Protein 5GH9 (pdb70)

Solvent-accessible surface area: 7075 Å² total

Secondary structure (DSSP, 8-state):
---HHHHHHHHHHHHHHHHTSTTTTGGGSS---HHHHT-TTHHHH-SS---HHHHHHHHHTT--SSHHHHHHHHHHHHHHHHHHS-TTSHHHHHHHHHHHHHHHHHHHHHHH-/-----

Foldseek 3Di:
DAFLVNCCVLCVVLLVLLVPDPPLQVVQADWDDCVVVVNVCLCVFQVDEAGSPRLVVCSVVRVDPDVVVSVVRLVSNLVSQCRRDDCPDPNVVSSVVSVVSSVVRVVVSVVVD/DPDDD

B-factor: mean 20.91, std 10.15, range [9.53, 57.65]

Structure (mmCIF, N/CA/C/O backbone):
data_5GH9
#
_entry.id   5GH9
#
_cell.length_a   42.826
_cell.length_b   45.832
_cell.length_c   66.038
_cell.angle_alpha   90.00
_cell.angle_beta   90.00
_cell.angle_gamma   90.00
#
_symmetry.space_group_name_H-M   'P 21 21 21'
#
loop_
_entity.id
_entity.type
_entity.pdbx_description
1 polymer 'CREB-binding protein'
2 polymer 'Histone H3'
3 water water
#
loop_
_atom_site.group_PDB
_atom_site.id
_atom_site.type_symbol
_atom_site.label_atom_id
_atom_site.label_alt_id
_atom_site.label_comp_id
_atom_site.label_asym_id
_atom_site.label_entity_id
_atom_site.label_seq_id
_atom_site.pdbx_PDB_ins_code
_atom_site.Cartn_x
_atom_site.Cartn_y
_atom_site.Cartn_z
_atom_site.occupancy
_atom_site.B_iso_or_equiv
_atom_site.auth_seq_id
_atom_site.auth_comp_id
_atom_site.auth_asym_id
_atom_site.auth_atom_id
_atom_site.pdbx_PDB_model_num
ATOM 1 N N . ILE A 1 6 ? 2.939 22.650 52.315 1.00 52.79 1084 ILE A N 1
ATOM 2 C CA . ILE A 1 6 ? 1.764 23.092 53.058 1.00 52.40 1084 ILE A CA 1
ATOM 3 C C . ILE A 1 6 ? 0.722 21.980 53.133 1.00 48.94 1084 ILE A C 1
ATOM 4 O O . ILE A 1 6 ? 0.315 21.436 52.106 1.00 50.17 1084 ILE A O 1
ATOM 9 N N . PHE A 1 7 ? 0.294 21.644 54.350 1.00 43.91 1085 PHE A N 1
ATOM 10 C CA . PHE A 1 7 ? -0.754 20.656 54.579 1.00 39.73 1085 PHE A CA 1
ATOM 11 C C . PHE A 1 7 ? -1.936 21.344 55.244 1.00 33.83 1085 PHE A C 1
ATOM 12 O O . PHE A 1 7 ? -1.805 21.874 56.352 1.00 33.58 1085 PHE A O 1
ATOM 20 N N . LYS A 1 8 ? -3.088 21.319 54.581 1.00 27.62 1086 LYS A N 1
ATOM 21 C CA . LYS A 1 8 ? -4.290 21.853 55.190 1.00 24.36 1086 LYS A CA 1
ATOM 22 C C . LYS A 1 8 ? -4.777 20.905 56.287 1.00 21.37 1086 LYS A C 1
ATOM 23 O O . LYS A 1 8 ? -4.557 19.691 56.210 1.00 20.66 1086 LYS A O 1
ATOM 29 N N . PRO A 1 9 ? -5.429 21.436 57.329 1.00 20.08 1087 PRO A N 1
ATOM 30 C CA . PRO A 1 9 ? -5.899 20.563 58.418 1.00 19.69 1087 PRO A CA 1
ATOM 31 C C . PRO A 1 9 ? -6.756 19.414 57.931 1.00 16.38 1087 PRO A C 1
ATOM 32 O O . PRO A 1 9 ? -6.630 18.289 58.431 1.00 15.61 1087 PRO A O 1
ATOM 36 N N . GLU A 1 10 ? -7.622 19.669 56.948 1.00 15.95 1088 GLU A N 1
ATOM 37 C CA . GLU A 1 10 ? -8.513 18.621 56.468 1.00 15.25 1088 GLU A CA 1
ATOM 38 C C . GLU A 1 10 ? -7.767 17.577 55.651 1.00 14.95 1088 GLU A C 1
ATOM 39 O O . GLU A 1 10 ? -8.202 16.423 55.578 1.00 14.54 1088 GLU A O 1
ATOM 45 N N . GLU A 1 11 ? -6.644 17.957 55.038 1.00 16.11 1089 GLU A N 1
ATOM 46 C CA . GLU A 1 11 ? -5.808 16.967 54.372 1.00 18.08 1089 GLU A CA 1
ATOM 47 C C . GLU A 1 11 ? -5.116 16.073 55.388 1.00 17.84 1089 GLU A C 1
ATOM 48 O O . GLU A 1 11 ? -4.961 14.867 55.160 1.00 18.71 1089 GLU A O 1
ATOM 54 N N . LEU A 1 12 ? -4.711 16.645 56.524 1.00 17.41 1090 LEU A N 1
ATOM 55 C CA . LEU A 1 12 ? -4.092 15.844 57.575 1.00 18.42 1090 LEU A CA 1
ATOM 56 C C . LEU A 1 12 ? -5.102 14.930 58.258 1.00 17.34 1090 LEU A C 1
ATOM 57 O O . LEU A 1 12 ? -4.771 13.786 58.590 1.00 18.24 1090 LEU A O 1
ATOM 62 N N . ARG A 1 13 ? -6.328 15.410 58.499 1.00 15.73 1091 ARG A N 1
ATOM 63 C CA . ARG A 1 13 ? -7.349 14.513 59.037 1.00 15.37 1091 ARG A CA 1
ATOM 64 C C . ARG A 1 13 ? -7.568 13.340 58.094 1.00 15.57 1091 ARG A C 1
ATOM 65 O O . ARG A 1 13 ? -7.584 12.179 58.513 1.00 16.48 1091 ARG A O 1
ATOM 73 N N . GLN A 1 14 ? -7.719 13.627 56.803 1.00 15.84 1092 GLN A N 1
ATOM 74 C CA . GLN A 1 14 ? -7.977 12.561 55.842 1.00 18.27 1092 GLN A CA 1
ATOM 75 C C . GLN A 1 14 ? -6.842 11.544 55.811 1.00 18.39 1092 GLN A C 1
ATOM 76 O O . GLN A 1 14 ? -7.086 10.330 55.822 1.00 19.51 1092 GLN A O 1
ATOM 82 N N . ALA A 1 15 ? -5.595 12.013 55.779 1.00 18.13 1093 ALA A N 1
ATOM 83 C CA . ALA A 1 15 ? -4.479 11.088 55.623 1.00 18.74 1093 ALA A CA 1
ATOM 84 C C . ALA A 1 15 ? -4.157 10.359 56.921 1.00 17.91 1093 ALA A C 1
ATOM 85 O O . ALA A 1 15 ? -3.815 9.171 56.896 1.00 18.41 1093 ALA A O 1
ATOM 87 N N . LEU A 1 16 ? -4.273 11.042 58.060 1.00 16.56 1094 LEU A N 1
ATOM 88 C CA . LEU A 1 16 ? -3.762 10.514 59.320 1.00 16.34 1094 LEU A CA 1
ATOM 89 C C . LEU A 1 16 ? -4.822 9.860 60.195 1.00 17.03 1094 LEU A C 1
ATOM 90 O O . LEU A 1 16 ? -4.487 8.962 60.974 1.00 18.09 1094 LEU A O 1
ATOM 95 N N . MET A 1 17 ? -6.080 10.287 60.114 1.00 17.60 1095 MET A N 1
ATOM 96 C CA . MET A 1 17 ? -7.111 9.662 60.942 1.00 18.64 1095 MET A CA 1
ATOM 97 C C . MET A 1 17 ? -7.179 8.145 60.789 1.00 19.13 1095 MET A C 1
ATOM 98 O O . MET A 1 17 ? -7.364 7.458 61.810 1.00 19.07 1095 MET A O 1
ATOM 103 N N . PRO A 1 18 ? -7.035 7.561 59.594 1.00 19.87 1096 PRO A N 1
ATOM 104 C CA . PRO A 1 18 ? -7.024 6.092 59.507 1.00 20.84 1096 PRO A CA 1
ATOM 105 C C . PRO A 1 18 ? -5.938 5.434 60.338 1.00 19.25 1096 PRO A C 1
ATOM 106 O O . PRO A 1 18 ? -6.154 4.326 60.846 1.00 20.21 1096 PRO A O 1
ATOM 110 N N . THR A 1 19 ? -4.779 6.080 60.508 1.00 17.79 1097 THR A N 1
ATOM 111 C CA . THR A 1 19 ? -3.725 5.481 61.326 1.00 16.36 1097 THR A CA 1
ATOM 112 C C . THR A 1 19 ? -4.080 5.519 62.806 1.00 15.68 1097 THR A C 1
ATOM 113 O O . THR A 1 19 ? -3.690 4.621 63.558 1.00 17.81 1097 THR A O 1
ATOM 117 N N . LEU A 1 20 ? -4.825 6.538 63.234 1.00 14.73 1098 LEU A N 1
ATOM 118 C CA . LEU A 1 20 ? -5.294 6.606 64.612 1.00 14.73 1098 LEU A CA 1
ATOM 119 C C . LEU A 1 20 ? -6.439 5.628 64.842 1.00 16.35 1098 LEU A C 1
ATOM 120 O O . LEU A 1 20 ? -6.499 4.956 65.882 1.00 16.96 1098 LEU A O 1
ATOM 125 N N . GLU A 1 21 ? -7.348 5.522 63.874 1.00 16.75 1099 GLU A N 1
ATOM 126 C CA . GLU A 1 21 ? -8.448 4.574 63.997 1.00 19.43 1099 GLU A CA 1
ATOM 127 C C . GLU A 1 21 ? -7.933 3.145 64.096 1.00 18.39 1099 GLU A C 1
ATOM 128 O O . GLU A 1 21 ? -8.516 2.316 64.809 1.00 18.49 1099 GLU A O 1
ATOM 134 N N . ALA A 1 22 ? -6.836 2.836 63.393 1.00 17.72 1100 ALA A N 1
ATOM 135 C CA . ALA A 1 22 ? -6.257 1.496 63.482 1.00 17.27 1100 ALA A CA 1
ATOM 136 C C . ALA A 1 22 ? -5.807 1.170 64.902 1.00 16.37 1100 ALA A C 1
ATOM 137 O O . ALA A 1 22 ? -5.883 0.010 65.328 1.00 18.14 1100 ALA A O 1
ATOM 139 N N . LEU A 1 23 ? -5.348 2.174 65.652 1.00 14.43 1101 LEU A N 1
ATOM 140 C CA . LEU A 1 23 ? -4.985 1.946 67.045 1.00 13.73 1101 LEU A CA 1
ATOM 141 C C . LEU A 1 23 ? -6.223 1.710 67.899 1.00 13.18 1101 LEU A C 1
ATOM 142 O O . LEU A 1 23 ? -6.267 0.760 68.696 1.00 14.07 1101 LEU A O 1
ATOM 147 N N . TYR A 1 24 ? -7.251 2.556 67.730 1.00 14.56 1102 TYR A N 1
ATOM 148 C CA . TYR A 1 24 ? -8.487 2.368 68.487 1.00 14.98 1102 TYR A CA 1
ATOM 149 C C . TYR A 1 24 ? -9.099 0.998 68.232 1.00 16.44 1102 TYR A C 1
ATOM 150 O O . TYR A 1 24 ? -9.735 0.428 69.125 1.00 17.91 1102 TYR A O 1
ATOM 159 N N . ARG A 1 25 ? -8.932 0.460 67.021 1.00 17.20 1103 ARG A N 1
ATOM 160 C CA . ARG A 1 25 ? -9.506 -0.835 66.686 1.00 19.13 1103 ARG A CA 1
ATOM 161 C C . ARG A 1 25 ? -8.852 -1.994 67.425 1.00 17.86 1103 ARG A C 1
ATOM 162 O O . ARG A 1 25 ? -9.424 -3.086 67.445 1.00 19.43 1103 ARG A O 1
ATOM 170 N N . GLN A 1 26 ? -7.681 -1.801 68.026 1.00 16.85 1104 GLN A N 1
ATOM 171 C CA . GLN A 1 26 ? -7.052 -2.879 68.781 1.00 17.05 1104 GLN A CA 1
ATOM 172 C C . GLN A 1 26 ? -7.708 -2.976 70.155 1.00 16.77 1104 GLN A C 1
ATOM 173 O O . GLN A 1 26 ? -7.603 -2.049 70.969 1.00 16.58 1104 GLN A O 1
ATOM 179 N N . ASP A 1 27 ? -8.365 -4.098 70.418 1.00 17.62 1105 ASP A N 1
ATOM 180 C CA . ASP A 1 27 ? -9.079 -4.319 71.670 1.00 18.30 1105 ASP A CA 1
ATOM 181 C C . ASP A 1 27 ? -8.669 -5.712 72.117 1.00 17.81 1105 ASP A C 1
ATOM 182 O O . ASP A 1 27 ? -8.911 -6.679 71.396 1.00 19.66 1105 ASP A 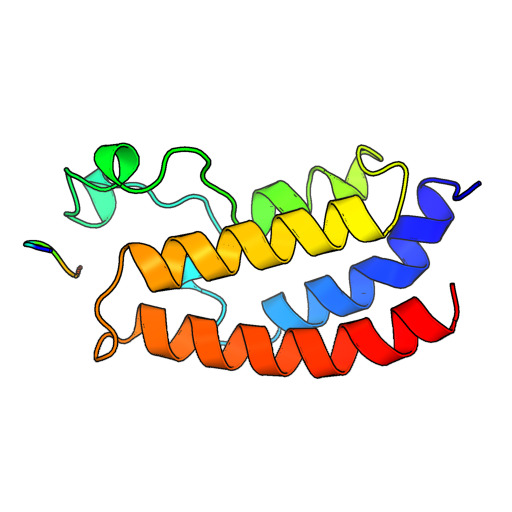O 1
ATOM 187 N N . PRO A 1 28 ? -8.077 -5.840 73.316 1.00 16.58 1106 PRO A N 1
ATOM 188 C CA . PRO A 1 28 ? -7.980 -4.842 74.389 1.00 15.61 1106 PRO A CA 1
ATOM 189 C C . PRO A 1 28 ? -6.760 -3.932 74.370 1.00 14.36 1106 PRO A C 1
ATOM 190 O O . PRO A 1 28 ? -6.638 -3.125 75.285 1.00 14.24 1106 PRO A O 1
ATOM 194 N N . GLU A 1 29 ? -5.890 -4.042 73.365 1.00 13.79 1107 GLU A N 1
ATOM 195 C CA . GLU A 1 29 ? -4.572 -3.420 73.482 1.00 13.07 1107 GLU A CA 1
ATOM 196 C C . GLU A 1 29 ? -4.630 -1.896 73.591 1.00 12.74 1107 GLU A C 1
ATOM 197 O O . GLU A 1 29 ? -3.769 -1.296 74.248 1.00 13.39 1107 GLU A O 1
ATOM 203 N N . SER A 1 30 ? -5.609 -1.246 72.959 1.00 12.15 1108 SER A N 1
ATOM 204 C CA . SER A 1 30 ? -5.685 0.209 73.042 1.00 11.24 1108 SER A CA 1
ATOM 205 C C . SER A 1 30 ? -6.369 0.710 74.304 1.00 11.80 1108 SER A C 1
ATOM 206 O O . SER A 1 30 ? -6.295 1.911 74.582 1.00 12.16 1108 SER A O 1
ATOM 209 N N . LEU A 1 31 ? -7.009 -0.164 75.077 1.00 12.10 1109 LEU A N 1
ATOM 210 C CA . LEU A 1 31 ? -7.814 0.321 76.196 1.00 12.40 1109 LEU A CA 1
ATOM 211 C C . LEU A 1 31 ? -7.021 1.138 77.207 1.00 11.93 1109 LEU A C 1
ATOM 212 O O . LEU A 1 31 ? -7.530 2.184 77.646 1.00 13.31 1109 LEU A O 1
ATOM 217 N N . PRO A 1 32 ? -5.805 0.748 77.612 1.00 11.84 1110 PRO A N 1
ATOM 218 C CA . PRO A 1 32 ? -5.040 1.595 78.542 1.00 11.92 1110 PRO A CA 1
ATOM 219 C C . PRO A 1 32 ? -4.613 2.927 77.951 1.00 11.88 1110 PRO A C 1
ATOM 220 O O . PRO A 1 32 ? -4.109 3.775 78.701 1.00 12.05 1110 PRO A O 1
ATOM 224 N N . PHE A 1 33 ? -4.813 3.142 76.648 1.00 10.89 1111 PHE A N 1
ATOM 225 C CA . PHE A 1 33 ? -4.330 4.324 75.950 1.00 11.11 1111 PHE A CA 1
ATOM 226 C C . PHE A 1 33 ? -5.443 5.258 75.513 1.00 11.22 1111 PHE A C 1
ATOM 227 O O . PHE A 1 33 ? -5.154 6.316 74.947 1.00 11.64 1111 PHE A O 1
ATOM 235 N N . ARG A 1 34 ? -6.702 4.917 75.788 1.00 11.53 1112 ARG A N 1
ATOM 236 C CA . ARG A 1 34 ? -7.825 5.690 75.273 1.00 11.62 1112 ARG A CA 1
ATOM 237 C C . ARG A 1 34 ? -8.130 6.941 76.085 1.00 12.91 1112 ARG A C 1
ATOM 238 O O . ARG A 1 34 ? -8.907 7.782 75.621 1.00 16.34 1112 ARG A O 1
ATOM 246 N N . GLN A 1 35 ? -7.538 7.096 77.262 1.00 11.89 1113 GLN A N 1
ATOM 247 C CA . GLN A 1 35 ? -7.773 8.247 78.118 1.00 11.80 1113 GLN A CA 1
ATOM 248 C C . GLN A 1 35 ? -6.478 8.546 78.848 1.00 11.59 1113 GLN A C 1
ATOM 249 O O . GLN A 1 35 ? -5.618 7.664 78.972 1.00 11.50 1113 GLN A O 1
ATOM 255 N N . PRO A 1 36 ? -6.287 9.776 79.323 1.00 10.94 1114 PRO A N 1
ATOM 256 C CA . PRO A 1 36 ? -5.047 10.090 80.044 1.00 12.16 1114 PRO A CA 1
ATOM 257 C C . PRO A 1 36 ? -4.871 9.183 81.255 1.00 11.56 1114 PRO A C 1
ATOM 258 O O . PRO A 1 36 ? -5.837 8.834 81.935 1.00 13.10 1114 PRO A O 1
ATOM 262 N N . VAL A 1 37 ? -3.618 8.803 81.522 1.00 11.70 1115 VAL A N 1
ATOM 263 C CA . VAL A 1 37 ? -3.312 8.042 82.730 1.00 11.56 1115 VAL A CA 1
ATOM 264 C C . VAL A 1 37 ? -3.716 8.862 83.948 1.00 12.93 1115 VAL A C 1
ATOM 265 O O . VAL A 1 37 ? -3.298 10.016 84.105 1.00 14.17 1115 VAL A O 1
ATOM 269 N N . ASP A 1 38 ? -4.536 8.265 84.818 1.00 13.91 1116 ASP A N 1
ATOM 270 C CA . ASP A 1 38 ? -4.930 8.840 86.099 1.00 14.75 1116 ASP A CA 1
ATOM 271 C C . ASP A 1 38 ? -4.111 8.112 87.159 1.00 14.94 1116 ASP A C 1
ATOM 272 O O . ASP A 1 38 ? -4.433 6.965 87.499 1.00 15.49 1116 ASP A O 1
ATOM 277 N N . PRO A 1 39 ? -3.059 8.723 87.714 1.00 14.41 1117 PRO A N 1
ATOM 278 C CA . PRO A 1 39 ? -2.185 7.975 88.639 1.00 15.31 1117 PRO A CA 1
ATOM 279 C C . PRO A 1 39 ? -2.873 7.523 89.914 1.00 17.01 1117 PRO A C 1
AT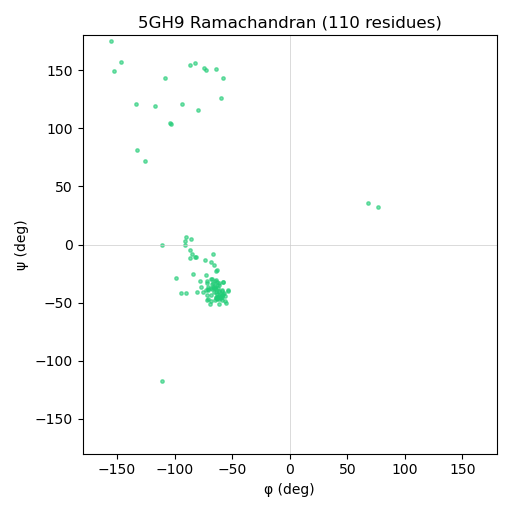OM 280 O O . PRO A 1 39 ? -2.495 6.485 90.477 1.00 17.67 1117 PRO A O 1
ATOM 284 N N . GLN A 1 40 ? -3.867 8.273 90.393 1.00 19.56 1118 GLN A N 1
ATOM 285 C CA . GLN A 1 40 ? -4.587 7.864 91.595 1.00 22.31 1118 GLN A CA 1
ATOM 286 C C . GLN A 1 40 ? -5.424 6.620 91.324 1.00 20.59 1118 GLN A C 1
ATOM 287 O O . GLN A 1 40 ? -5.368 5.636 92.078 1.00 20.92 1118 GLN A O 1
ATOM 293 N N . LEU A 1 41 ? -6.196 6.642 90.238 1.00 19.11 1119 LEU A N 1
ATOM 294 C CA . LEU A 1 41 ? -7.027 5.498 89.885 1.00 20.01 1119 LEU A CA 1
ATOM 295 C C . LEU A 1 41 ? -6.189 4.242 89.689 1.00 19.11 1119 LEU A C 1
ATOM 296 O O . LEU A 1 41 ? -6.587 3.152 90.118 1.00 20.45 1119 LEU A O 1
ATOM 301 N N . LEU A 1 42 ? -5.022 4.372 89.062 1.00 16.93 1120 LEU A N 1
ATOM 302 C CA . LEU A 1 42 ? -4.208 3.215 88.709 1.00 16.39 1120 LEU A CA 1
ATOM 303 C C . LEU A 1 42 ? -3.200 2.831 89.786 1.00 16.94 1120 LEU A C 1
ATOM 304 O O . LEU A 1 42 ? -2.459 1.857 89.602 1.00 17.68 1120 LEU A O 1
ATOM 309 N N . GLY A 1 43 ? -3.158 3.556 90.900 1.00 17.35 1121 GLY A N 1
ATOM 310 C CA . GLY A 1 43 ? -2.268 3.194 91.990 1.00 17.00 1121 GLY A CA 1
ATOM 311 C C . GLY A 1 43 ? -0.802 3.374 91.663 1.00 16.08 1121 GLY A C 1
ATOM 312 O O . GLY A 1 43 ? 0.036 2.581 92.124 1.00 18.32 1121 GLY A O 1
ATOM 313 N N . ILE A 1 44 ? -0.469 4.400 90.884 1.00 15.14 1122 ILE A N 1
ATOM 314 C CA . ILE A 1 44 ? 0.904 4.638 90.440 1.00 15.60 1122 ILE A CA 1
ATOM 315 C C . ILE A 1 44 ? 1.314 6.064 90.807 1.00 16.31 1122 ILE A C 1
ATOM 316 O O . ILE A 1 44 ? 1.467 6.924 89.925 1.00 15.90 1122 ILE A O 1
ATOM 321 N N . PRO A 1 45 ? 1.536 6.343 92.096 1.00 18.14 1123 PRO A N 1
ATOM 322 C CA . PRO A 1 45 ? 1.677 7.742 92.541 1.00 19.32 1123 PRO A CA 1
ATOM 323 C C . PRO A 1 45 ? 2.906 8.465 92.010 1.00 18.73 1123 PRO A C 1
ATOM 324 O O . PRO A 1 45 ? 2.936 9.706 92.050 1.00 20.21 1123 PRO A O 1
ATOM 328 N N . ASP A 1 46 ? 3.916 7.750 91.520 1.00 17.83 1124 ASP A N 1
ATOM 329 C CA . ASP A 1 46 ? 5.111 8.371 90.964 1.00 17.89 1124 ASP A CA 1
ATOM 330 C C . ASP A 1 46 ? 5.002 8.648 89.469 1.00 15.95 1124 ASP A C 1
ATOM 331 O O . ASP A 1 46 ? 5.985 9.087 88.869 1.00 15.25 1124 ASP A O 1
ATOM 336 N N . TYR A 1 47 ? 3.829 8.431 88.865 1.00 14.03 1125 TYR A N 1
ATOM 337 C CA . TYR A 1 47 ? 3.724 8.476 87.408 1.00 12.48 1125 TYR A CA 1
ATOM 338 C C . TYR A 1 47 ? 4.227 9.800 86.844 1.00 12.44 1125 TYR A C 1
ATOM 339 O O . TYR A 1 47 ? 5.043 9.820 85.916 1.00 13.33 1125 TYR A O 1
ATOM 348 N N . PHE A 1 48 ? 3.753 10.921 87.392 1.00 12.94 1126 PHE A N 1
ATOM 349 C CA . PHE A 1 48 ? 4.125 12.227 86.864 1.00 13.84 1126 PHE A CA 1
ATOM 350 C C . PHE A 1 48 ? 5.556 12.632 87.212 1.00 14.32 1126 PHE A C 1
ATOM 351 O O . PHE A 1 48 ? 6.058 13.611 86.641 1.00 15.51 1126 PHE A O 1
ATOM 359 N N . ASP A 1 49 ? 6.217 11.930 88.145 1.00 16.33 1127 ASP A N 1
ATOM 360 C CA . ASP A 1 49 ? 7.645 12.161 88.347 1.00 18.77 1127 ASP A CA 1
ATOM 361 C C . ASP A 1 49 ? 8.441 11.599 87.182 1.00 18.11 1127 ASP A C 1
ATOM 362 O O . ASP A 1 49 ? 9.486 12.151 86.814 1.00 21.69 1127 ASP A O 1
ATOM 367 N N . ILE A 1 50 ? 7.962 10.502 86.603 1.00 14.82 1128 ILE A N 1
ATOM 368 C CA . ILE A 1 50 ? 8.651 9.810 85.520 1.00 14.66 1128 ILE A CA 1
ATOM 369 C C . ILE A 1 50 ? 8.220 10.335 84.158 1.00 13.78 1128 ILE A C 1
ATOM 370 O O . ILE A 1 50 ? 9.049 10.497 83.262 1.00 16.25 1128 ILE A O 1
ATOM 375 N N . VAL A 1 51 ? 6.924 10.588 83.986 1.00 12.21 1129 VAL A N 1
ATOM 376 C CA . VAL A 1 51 ? 6.347 11.013 82.716 1.00 12.17 1129 VAL A CA 1
ATOM 377 C C . VAL A 1 51 ? 6.065 12.509 82.821 1.00 12.63 1129 VAL A C 1
ATOM 378 O O . VAL A 1 51 ? 5.099 12.932 83.465 1.00 13.10 1129 VAL A O 1
ATOM 382 N N . LYS A 1 52 ? 6.912 13.315 82.178 1.00 12.89 1130 LYS A N 1
ATOM 383 C CA . LYS A 1 52 ? 6.802 14.766 82.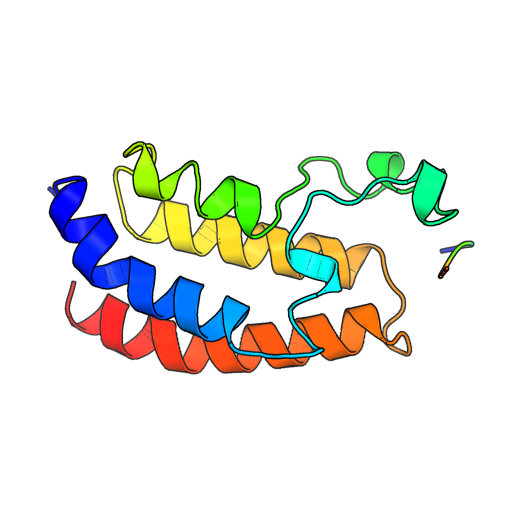244 1.00 13.71 1130 LYS A CA 1
ATOM 384 C C . LYS A 1 52 ? 5.813 15.330 81.235 1.00 13.25 1130 LYS A C 1
ATOM 385 O O . LYS A 1 52 ? 5.271 16.421 81.454 1.00 14.10 1130 LYS A O 1
ATOM 391 N N . ASN A 1 53 ? 5.566 14.622 80.139 1.00 12.79 1131 ASN A N 1
ATOM 392 C CA . ASN A 1 53 ? 4.714 15.108 79.055 1.00 12.66 1131 ASN A CA 1
ATOM 393 C C . ASN A 1 53 ? 3.747 13.999 78.670 1.00 11.79 1131 ASN A C 1
ATOM 394 O O . ASN A 1 53 ? 3.975 13.272 77.693 1.00 11.63 1131 ASN A O 1
ATOM 399 N N . PRO A 1 54 ? 2.651 13.844 79.417 1.00 11.49 1132 PRO A N 1
ATOM 400 C CA . PRO A 1 54 ? 1.710 12.756 79.130 1.00 11.53 1132 PRO A CA 1
ATOM 401 C C . PRO A 1 54 ? 1.064 12.916 77.760 1.00 10.82 1132 PRO A C 1
ATOM 402 O O . PRO A 1 54 ? 0.894 14.027 77.250 1.00 12.11 1132 PRO A O 1
ATOM 406 N N . MET A 1 55 ? 0.711 11.782 77.156 1.00 10.52 1133 MET A N 1
ATOM 407 C CA . MET A 1 55 ? -0.007 11.791 75.889 1.00 10.72 1133 MET A CA 1
ATOM 408 C C . MET A 1 55 ? -0.835 10.517 75.791 1.00 10.27 1133 MET A C 1
ATOM 409 O O . MET A 1 55 ? -0.450 9.474 76.326 1.00 11.43 1133 MET A O 1
ATOM 414 N N . ASP A 1 56 ? -1.971 10.604 75.105 1.00 11.07 1134 ASP A N 1
ATOM 415 C CA . ASP A 1 56 ? -2.849 9.446 74.944 1.00 10.70 1134 ASP A CA 1
ATOM 416 C C . ASP A 1 56 ? -3.686 9.631 73.685 1.00 10.64 1134 ASP A C 1
ATOM 417 O O . ASP A 1 56 ? -3.674 10.692 73.053 1.00 10.51 1134 ASP A O 1
ATOM 422 N N . LEU A 1 57 ? -4.463 8.596 73.357 1.00 10.31 1135 LEU A N 1
ATOM 423 C CA . LEU A 1 57 ? -5.235 8.602 72.113 1.00 10.89 1135 LEU A CA 1
ATOM 424 C C . LEU A 1 57 ? -6.251 9.735 72.073 1.00 11.67 1135 LEU A C 1
ATOM 425 O O . LEU A 1 57 ? -6.452 10.357 71.022 1.00 11.86 1135 LEU A O 1
ATOM 430 N N . SER A 1 58 ? -6.926 10.003 73.193 1.00 11.69 1136 SER A N 1
ATOM 431 C CA . SER A 1 58 ? -7.963 11.031 73.172 1.00 12.34 1136 SER A CA 1
ATOM 432 C C . SER A 1 58 ? -7.370 12.422 72.950 1.00 13.19 1136 SER A C 1
ATOM 433 O O . SER A 1 58 ? -7.998 13.272 72.306 1.00 14.05 1136 SER A O 1
ATOM 436 N N . THR A 1 59 ? -6.171 12.673 73.477 1.00 12.45 1137 THR A N 1
ATOM 437 C CA . THR A 1 59 ? -5.525 13.962 73.265 1.00 12.66 1137 THR A CA 1
ATOM 438 C C . THR A 1 59 ? -5.045 14.100 71.830 1.00 11.78 1137 THR A C 1
ATOM 439 O O . THR A 1 59 ? -5.232 15.154 71.209 1.00 12.38 1137 THR A O 1
ATOM 443 N N . ILE A 1 60 ? -4.435 13.042 71.283 1.00 10.98 1138 ILE A N 1
ATOM 444 C CA . ILE A 1 60 ? -4.022 13.058 69.881 1.00 11.10 1138 ILE A CA 1
ATOM 445 C C . ILE A 1 60 ? -5.225 13.280 68.976 1.00 10.96 1138 ILE A C 1
ATOM 446 O O . ILE A 1 60 ? -5.172 14.074 68.027 1.00 11.89 1138 ILE A O 1
ATOM 451 N N . LYS A 1 61 ? -6.336 12.602 69.268 1.00 11.18 1139 LYS A N 1
ATOM 452 C CA . LYS A 1 61 ? -7.527 12.764 68.444 1.00 13.00 1139 LYS A CA 1
ATOM 453 C C . LYS A 1 61 ? -8.047 14.195 68.500 1.00 12.89 1139 LYS A C 1
ATOM 454 O O . LYS A 1 61 ? -8.433 14.761 67.473 1.00 13.37 1139 LYS A O 1
ATOM 460 N N . ARG A 1 62 ? -8.063 14.801 69.691 1.00 13.87 1140 ARG A N 1
ATOM 461 C CA A ARG A 1 62 ? -8.530 16.176 69.799 0.52 15.42 1140 ARG A CA 1
ATOM 462 C CA B ARG A 1 62 ? -8.523 16.180 69.809 0.48 14.89 1140 ARG A CA 1
ATOM 463 C C . ARG A 1 62 ? -7.620 17.125 69.029 1.00 14.40 1140 ARG A C 1
ATOM 464 O O . ARG A 1 62 ? -8.101 18.053 68.367 1.00 15.11 1140 ARG A O 1
ATOM 479 N N . LYS A 1 63 ? -6.303 16.907 69.103 1.00 14.81 1141 LYS A N 1
ATOM 480 C CA . LYS A 1 63 ? -5.386 17.776 68.376 1.00 14.55 1141 LYS A CA 1
ATOM 481 C C . LYS A 1 63 ? -5.568 17.633 66.873 1.00 13.33 1141 LYS A C 1
ATOM 482 O O . LYS A 1 63 ? -5.547 18.632 66.142 1.00 15.43 1141 LYS A O 1
ATOM 488 N N . LEU A 1 64 ? -5.763 16.402 66.392 1.00 12.84 1142 LEU A N 1
ATOM 489 C CA . LEU A 1 64 ? -5.950 16.204 64.960 1.00 13.80 1142 LEU A CA 1
ATOM 490 C C . LEU A 1 64 ? -7.279 16.791 64.499 1.00 14.44 1142 LEU A C 1
ATOM 491 O O . LEU A 1 64 ? -7.345 17.463 63.459 1.00 16.00 1142 LEU A O 1
ATOM 496 N N . ASP A 1 65 ? -8.347 16.558 65.262 1.00 14.56 1143 ASP A N 1
ATOM 497 C CA . ASP A 1 65 ? -9.655 17.082 64.878 1.00 16.21 1143 ASP A CA 1
ATOM 498 C C . ASP A 1 65 ? -9.665 18.605 64.871 1.00 17.25 1143 ASP A C 1
ATOM 499 O O . ASP A 1 65 ? -10.239 19.222 63.966 1.00 17.93 1143 ASP A O 1
ATOM 504 N N . THR A 1 66 ? -9.024 19.234 65.859 1.00 18.32 1144 THR A N 1
ATOM 505 C CA . THR A 1 66 ? -9.048 20.689 65.954 1.00 19.39 1144 THR A CA 1
ATOM 506 C C . THR A 1 66 ? -7.966 21.367 65.118 1.00 20.61 1144 THR A C 1
ATOM 507 O O . THR A 1 66 ? -7.826 22.590 65.194 1.00 22.88 1144 THR A O 1
ATOM 511 N N . GLY A 1 67 ? -7.203 20.610 64.332 1.00 19.61 1145 GLY A N 1
ATOM 512 C CA . GLY A 1 67 ? -6.254 21.208 63.411 1.00 20.23 1145 GLY A CA 1
ATOM 513 C C . GLY A 1 67 ? -4.981 21.733 64.033 1.00 21.47 1145 GLY A C 1
ATOM 514 O O . GLY A 1 67 ? -4.414 22.706 63.530 1.00 23.37 1145 GLY A O 1
ATOM 515 N N . GLN A 1 68 ? -4.498 21.106 65.108 1.00 20.37 1146 GLN A N 1
ATOM 516 C CA . GLN A 1 68 ? -3.327 21.608 65.814 1.00 21.71 1146 GLN A CA 1
ATOM 517 C C . GLN A 1 68 ? -2.010 21.114 65.242 1.00 23.09 1146 GLN A C 1
ATOM 518 O O . GLN A 1 68 ? -0.958 21.638 65.624 1.00 24.96 1146 GLN A O 1
ATOM 524 N N . TYR A 1 69 ? -2.031 20.128 64.352 1.00 22.02 1147 TYR A N 1
ATOM 525 C CA . TYR A 1 69 ? -0.818 19.676 63.684 1.00 21.13 1147 TYR A CA 1
ATOM 526 C C . TYR A 1 69 ? -0.690 20.423 62.361 1.00 23.32 1147 TYR A C 1
ATOM 527 O O . TYR A 1 69 ? -1.588 20.353 61.514 1.00 25.53 1147 TYR A O 1
ATOM 536 N N . GLN A 1 70 ? 0.407 21.157 62.193 1.00 24.04 1148 GLN A N 1
ATOM 537 C CA . GLN A 1 70 ? 0.663 21.809 60.915 1.00 24.87 1148 GLN A CA 1
ATOM 538 C C . GLN A 1 70 ? 1.360 20.883 59.931 1.00 23.56 1148 GLN A C 1
ATOM 539 O O . GLN A 1 70 ? 1.207 21.050 58.715 1.00 24.79 1148 GLN A O 1
ATOM 545 N N A GLU A 1 71 ? 2.110 19.899 60.427 0.50 22.45 1149 GLU A N 1
ATOM 546 N N B GLU A 1 71 ? 2.127 19.922 60.434 0.50 22.74 1149 GLU A N 1
ATOM 547 C CA A GLU A 1 71 ? 2.898 19.019 59.587 0.50 22.67 1149 GLU A CA 1
ATOM 548 C CA B GLU A 1 71 ? 2.913 19.000 59.636 0.50 23.09 1149 GLU A CA 1
ATOM 549 C C A GLU A 1 71 ? 2.794 17.594 60.118 0.50 21.24 1149 GLU A C 1
ATOM 550 C C B GLU A 1 71 ? 2.663 17.583 60.119 0.50 21.70 1149 GLU A C 1
ATOM 551 O O A GLU A 1 71 ? 2.732 17.390 61.341 0.50 20.35 1149 GLU A O 1
ATOM 552 O O B GLU A 1 71 ? 2.388 17.364 61.305 0.50 21.55 1149 GLU A O 1
ATOM 563 N N . PRO A 1 72 ? 2.762 16.597 59.227 1.00 21.45 1150 PRO A N 1
ATOM 564 C CA . PRO A 1 72 ? 2.557 15.206 59.666 1.00 22.23 1150 PRO A CA 1
ATOM 565 C C . PRO A 1 72 ? 3.528 14.729 60.738 1.00 21.10 1150 PRO A C 1
ATOM 566 O O . PRO A 1 72 ? 3.119 13.951 61.609 1.00 20.09 1150 PRO A O 1
ATOM 570 N N . TRP A 1 73 ? 4.788 15.187 60.727 1.00 22.05 1151 TRP A N 1
ATOM 571 C CA . TRP A 1 73 ? 5.745 14.721 61.728 1.00 22.64 1151 TRP A CA 1
ATOM 572 C C . TRP A 1 73 ? 5.353 15.123 63.145 1.00 20.12 1151 TRP A C 1
ATOM 573 O O . TRP A 1 73 ? 5.774 14.459 64.102 1.00 19.36 1151 TRP A O 1
ATOM 584 N N . GLN A 1 74 ? 4.543 16.176 63.305 1.00 17.56 1152 GLN A N 1
ATOM 585 C CA . GLN A 1 74 ? 4.102 16.556 64.644 1.00 16.80 1152 GLN A CA 1
ATOM 586 C C . GLN A 1 74 ? 3.110 15.546 65.203 1.00 15.73 1152 GLN A C 1
ATOM 587 O O . GLN A 1 74 ? 3.137 15.231 66.400 1.00 14.74 1152 GLN A O 1
ATOM 593 N N . TYR A 1 75 ? 2.228 15.030 64.348 1.00 14.72 1153 TYR A N 1
ATOM 594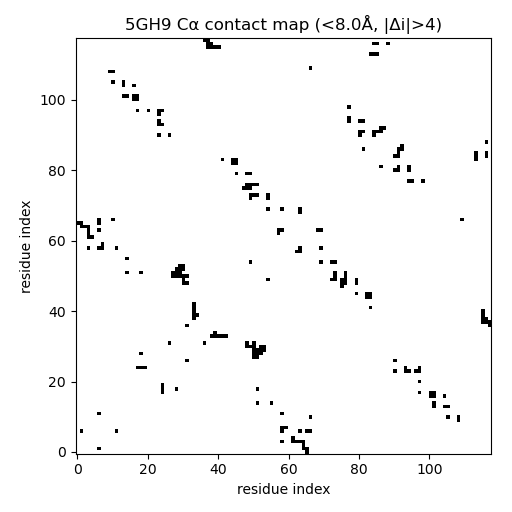 C CA . TYR A 1 75 ? 1.319 13.966 64.758 1.00 13.41 1153 TYR A CA 1
ATOM 595 C C . TYR A 1 75 ? 2.093 12.703 65.104 1.00 13.59 1153 TYR A C 1
ATOM 596 O O . TYR A 1 75 ? 1.873 12.094 66.159 1.00 13.34 1153 TYR A O 1
ATOM 605 N N . VAL A 1 76 ? 3.024 12.307 64.234 1.00 14.34 1154 VAL A N 1
ATOM 606 C CA . VAL A 1 76 ? 3.815 11.107 64.484 1.00 14.93 1154 VAL A CA 1
ATOM 607 C C . VAL A 1 76 ? 4.581 11.234 65.794 1.00 13.54 1154 VAL A C 1
ATOM 608 O O . VAL A 1 76 ? 4.651 10.282 66.579 1.00 13.66 1154 VAL A O 1
ATOM 612 N N . ASP A 1 77 ? 5.115 12.428 66.077 1.00 13.18 1155 ASP A N 1
ATOM 613 C CA . ASP A 1 77 ? 5.845 12.640 67.326 1.00 13.47 1155 ASP A CA 1
ATOM 614 C C . ASP A 1 77 ? 4.956 12.417 68.546 1.00 11.99 1155 ASP A C 1
ATOM 615 O O . ASP A 1 77 ? 5.412 11.870 69.557 1.00 11.67 1155 ASP A O 1
ATOM 620 N N . ASP A 1 78 ? 3.697 12.874 68.494 1.00 12.18 1156 ASP A N 1
ATOM 621 C CA . ASP A 1 78 ? 2.802 12.668 69.631 1.00 11.50 1156 ASP A CA 1
ATOM 622 C C . ASP A 1 78 ? 2.469 11.193 69.822 1.00 9.91 1156 ASP A C 1
ATOM 623 O O . ASP A 1 78 ? 2.363 10.720 70.962 1.00 10.95 1156 ASP A O 1
ATOM 628 N N . VAL A 1 79 ? 2.288 10.449 68.726 1.00 10.26 1157 VAL A N 1
ATOM 629 C CA . VAL A 1 79 ? 2.025 9.017 68.853 1.00 10.83 1157 VAL A CA 1
ATOM 630 C C . VAL A 1 79 ? 3.202 8.323 69.529 1.00 10.73 1157 VAL A C 1
ATOM 631 O O . VAL A 1 79 ? 3.022 7.547 70.477 1.00 11.00 1157 VAL A O 1
ATOM 635 N N . TRP A 1 80 ? 4.429 8.628 69.082 1.00 10.97 1158 TRP A N 1
ATOM 636 C CA . TRP A 1 80 ? 5.614 8.019 69.682 1.00 11.05 1158 TRP A CA 1
ATOM 637 C C . TRP A 1 80 ? 5.847 8.494 71.114 1.00 11.57 1158 TRP A C 1
ATOM 638 O O . TRP A 1 80 ? 6.397 7.739 71.921 1.00 11.77 1158 TRP A O 1
ATOM 649 N N . LEU A 1 81 ? 5.431 9.721 71.456 1.00 10.42 1159 LEU A N 1
ATOM 650 C CA . LEU A 1 81 ? 5.518 10.171 72.844 1.00 10.35 1159 LEU A CA 1
ATOM 651 C C . LEU A 1 81 ? 4.617 9.323 73.734 1.00 10.38 1159 LEU A C 1
ATOM 652 O O . LEU A 1 81 ? 5.020 8.878 74.821 1.00 10.24 1159 LEU A O 1
ATOM 657 N N . MET A 1 82 ? 3.387 9.081 73.276 1.00 10.13 1160 MET A N 1
ATOM 658 C CA . MET A 1 82 ? 2.473 8.203 73.994 1.00 9.97 1160 MET A CA 1
ATOM 659 C C . MET A 1 82 ? 3.096 6.826 74.214 1.00 9.68 1160 MET A C 1
ATOM 660 O O . MET A 1 82 ? 3.071 6.289 75.329 1.00 10.63 1160 MET A O 1
ATOM 665 N N . PHE A 1 83 ? 3.660 6.233 73.157 1.00 9.86 1161 PHE A N 1
ATOM 666 C CA . PHE A 1 83 ? 4.260 4.909 73.301 1.00 10.20 1161 PHE A CA 1
ATOM 667 C C . PHE A 1 83 ? 5.449 4.959 74.243 1.00 9.80 1161 PHE A C 1
ATOM 668 O O . PHE A 1 83 ? 5.599 4.100 75.120 1.00 10.68 1161 PHE A O 1
ATOM 676 N N . ASN A 1 84 ? 6.316 5.955 74.067 1.00 9.99 1162 ASN A N 1
ATOM 677 C CA . ASN A 1 84 ? 7.530 5.986 74.868 1.00 10.11 1162 ASN A CA 1
ATOM 678 C C . ASN A 1 84 ? 7.230 6.184 76.345 1.00 10.84 1162 ASN A C 1
ATOM 679 O O . ASN A 1 84 ? 7.904 5.598 77.198 1.00 11.09 1162 ASN A O 1
ATOM 684 N N . ASN A 1 85 ? 6.222 7.001 76.666 1.00 10.57 1163 ASN A N 1
ATOM 685 C CA . ASN A 1 85 ? 5.843 7.185 78.065 1.00 10.28 1163 ASN A CA 1
ATOM 686 C C . ASN A 1 85 ? 5.484 5.851 78.706 1.00 9.92 1163 ASN A C 1
ATOM 687 O O . ASN A 1 85 ? 5.856 5.583 79.858 1.00 10.45 1163 ASN A O 1
ATOM 692 N N . ALA A 1 86 ? 4.754 5.002 77.971 1.00 9.53 1164 ALA A N 1
ATOM 693 C CA . ALA A 1 86 ? 4.316 3.721 78.514 1.00 9.83 1164 ALA A CA 1
ATOM 694 C C . ALA A 1 86 ? 5.473 2.732 78.622 1.00 10.24 1164 ALA A C 1
ATOM 695 O O . ALA A 1 86 ? 5.567 1.989 79.605 1.00 10.70 1164 ALA A O 1
ATOM 697 N N . TRP A 1 87 ? 6.371 2.717 77.635 1.00 10.77 1165 TRP A N 1
ATOM 698 C CA . TRP A 1 87 ? 7.550 1.864 77.736 1.00 11.13 1165 TRP A CA 1
ATOM 699 C C . TRP A 1 87 ? 8.450 2.316 78.878 1.00 10.97 1165 TRP A C 1
ATOM 700 O O . TRP A 1 87 ? 9.064 1.489 79.565 1.00 12.47 1165 TRP A O 1
ATOM 711 N N . LEU A 1 88 ? 8.530 3.629 79.105 1.00 11.42 1166 LEU A N 1
ATOM 712 C CA . LEU A 1 88 ? 9.354 4.163 80.183 1.00 12.71 1166 LEU A CA 1
ATOM 713 C C . LEU A 1 88 ? 8.769 3.812 81.548 1.00 12.48 1166 LEU A C 1
ATOM 714 O O . LEU A 1 88 ? 9.471 3.285 82.421 1.00 15.01 1166 LEU A O 1
ATOM 719 N N . TYR A 1 89 ? 7.482 4.086 81.754 1.00 11.49 1167 TYR A N 1
ATOM 720 C CA . TYR A 1 89 ? 6.915 3.924 83.091 1.00 12.26 1167 TYR A CA 1
ATOM 721 C C . TYR A 1 89 ? 6.764 2.455 83.479 1.00 12.21 1167 TYR A C 1
ATOM 722 O O . TYR A 1 89 ? 7.101 2.060 84.602 1.00 13.75 1167 TYR A O 1
ATOM 731 N N . ASN A 1 90 ? 6.206 1.644 82.590 1.00 11.35 1168 ASN A N 1
ATOM 732 C CA . ASN A 1 90 ? 5.834 0.279 82.923 1.00 10.99 1168 ASN A CA 1
ATOM 733 C C . 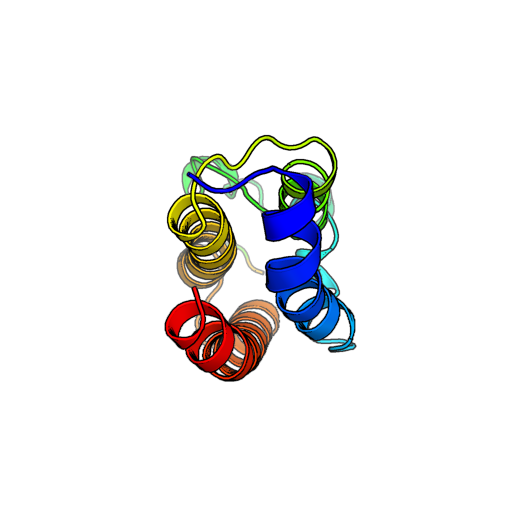ASN A 1 90 ? 7.008 -0.675 82.727 1.00 11.83 1168 ASN A C 1
ATOM 734 O O . ASN A 1 90 ? 7.926 -0.411 81.950 1.00 12.38 1168 ASN A O 1
ATOM 739 N N . ARG A 1 91 ? 6.981 -1.785 83.462 1.00 11.40 1169 ARG A N 1
ATOM 740 C CA . ARG A 1 91 ? 8.027 -2.794 83.328 1.00 11.62 1169 ARG A CA 1
ATOM 741 C C . ARG A 1 91 ? 7.849 -3.583 82.035 1.00 11.46 1169 ARG A C 1
ATOM 742 O O . ARG A 1 91 ? 6.737 -3.743 81.533 1.00 11.59 1169 ARG A O 1
ATOM 750 N N . LYS A 1 92 ? 8.966 -4.090 81.498 1.00 12.36 1170 LYS A N 1
ATOM 751 C CA . LYS A 1 92 ? 8.909 -4.787 80.214 1.00 13.40 1170 LYS A CA 1
ATOM 752 C C . LYS A 1 92 ? 8.059 -6.050 80.264 1.00 13.35 1170 LYS A C 1
ATOM 753 O O . LYS A 1 92 ? 7.575 -6.497 79.217 1.00 15.02 1170 LYS A O 1
ATOM 759 N N . THR A 1 93 ? 7.848 -6.615 81.451 1.00 12.43 1171 THR A N 1
ATOM 760 C CA . THR A 1 93 ? 7.016 -7.800 81.622 1.00 11.23 1171 THR A CA 1
ATOM 761 C C . THR A 1 93 ? 5.541 -7.473 81.805 1.00 12.09 1171 THR A C 1
ATOM 762 O O . THR A 1 93 ? 4.722 -8.395 81.873 1.00 12.53 1171 THR A O 1
ATOM 766 N N . SER A 1 94 ? 5.182 -6.197 81.896 1.00 11.08 1172 SER A N 1
ATOM 767 C CA . SER A 1 94 ? 3.827 -5.812 82.254 1.00 10.74 1172 SER A CA 1
ATOM 768 C C . SER A 1 94 ? 2.885 -5.855 81.052 1.00 10.74 1172 SER A C 1
ATOM 769 O O . SER A 1 94 ? 3.290 -5.729 79.892 1.00 11.85 1172 SER A O 1
ATOM 772 N N . ARG A 1 95 ? 1.598 -6.017 81.366 1.00 10.63 1173 ARG A N 1
ATOM 773 C CA . ARG A 1 95 ? 0.556 -6.058 80.348 1.00 10.90 1173 ARG A CA 1
ATOM 774 C C . ARG A 1 95 ? 0.532 -4.778 79.520 1.00 11.40 1173 ARG A C 1
ATOM 775 O O . ARG A 1 95 ? 0.445 -4.826 78.290 1.00 11.36 1173 ARG A O 1
ATOM 783 N N . VAL A 1 96 ? 0.622 -3.617 80.171 1.00 10.38 1174 VAL A N 1
ATOM 784 C CA . VAL A 1 96 ? 0.529 -2.365 79.422 1.00 10.54 1174 VAL A CA 1
ATOM 785 C C . VAL A 1 96 ? 1.751 -2.166 78.521 1.00 10.53 1174 VAL A C 1
ATOM 786 O O . VAL A 1 96 ? 1.630 -1.669 77.394 1.00 11.72 1174 VAL A O 1
ATOM 790 N N . TYR A 1 97 ? 2.940 -2.564 78.987 1.00 10.30 1175 TYR A N 1
ATOM 791 C CA . TYR A 1 97 ? 4.126 -2.475 78.140 1.00 11.18 1175 TYR A CA 1
ATOM 792 C C . TYR A 1 97 ? 3.958 -3.336 76.896 1.00 11.23 1175 TYR A 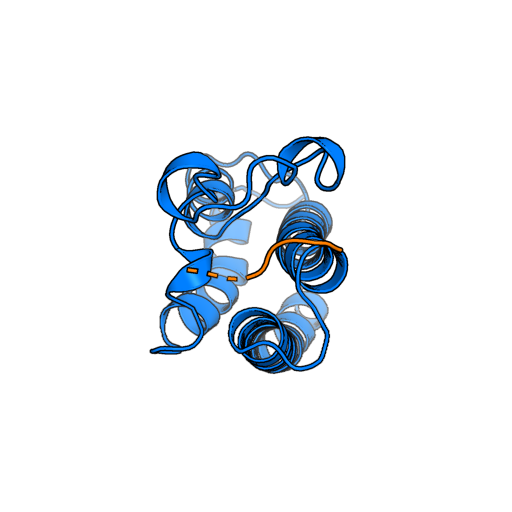C 1
ATOM 793 O O . TYR A 1 97 ? 4.245 -2.896 75.777 1.00 11.59 1175 TYR A O 1
ATOM 802 N N . LYS A 1 98 ? 3.475 -4.569 77.073 1.00 11.56 1176 LYS A N 1
ATOM 803 C CA . LYS A 1 98 ? 3.287 -5.448 75.927 1.00 12.73 1176 LYS A CA 1
ATOM 804 C C . LYS A 1 98 ? 2.194 -4.934 74.994 1.00 12.16 1176 LYS A C 1
ATOM 805 O O . LYS A 1 98 ? 2.326 -5.028 73.767 1.00 13.07 1176 LYS A O 1
ATOM 811 N N . PHE A 1 99 ? 1.132 -4.347 75.554 1.00 11.98 1177 PHE A N 1
ATOM 812 C CA . PHE A 1 99 ? 0.115 -3.715 74.721 1.00 11.73 1177 PHE A CA 1
ATOM 813 C C . PHE A 1 99 ? 0.720 -2.577 73.919 1.00 11.92 1177 PHE A C 1
ATOM 814 O O . PHE A 1 99 ? 0.419 -2.410 72.730 1.00 12.42 1177 PHE A O 1
ATOM 822 N N . CYS A 1 100 ? 1.561 -1.770 74.570 1.00 10.81 1178 CYS A N 1
ATOM 823 C CA . CYS A 1 100 ? 2.227 -0.674 73.883 1.00 10.93 1178 CYS A CA 1
ATOM 824 C C . CYS A 1 100 ? 3.012 -1.174 72.677 1.00 12.11 1178 CYS A C 1
ATOM 825 O O . CYS A 1 100 ? 2.932 -0.594 71.586 1.00 12.37 1178 CYS A O 1
ATOM 828 N N . SER A 1 101 ? 3.752 -2.271 72.846 1.00 12.43 1179 SER A N 1
ATOM 829 C CA . SER A 1 101 ? 4.543 -2.806 71.743 1.00 13.01 1179 SER A CA 1
ATOM 830 C C . SER A 1 101 ? 3.658 -3.270 70.592 1.00 13.71 1179 SER A C 1
ATOM 831 O O . SER A 1 101 ? 4.004 -3.081 69.420 1.00 14.81 1179 SER A O 1
ATOM 834 N N . LYS A 1 102 ? 2.503 -3.867 70.903 1.00 13.34 1180 LYS A N 1
ATOM 835 C CA . LYS A 1 102 ? 1.569 -4.255 69.849 1.00 14.52 1180 LYS A CA 1
ATOM 836 C C . LYS A 1 102 ? 1.051 -3.034 69.097 1.00 13.57 1180 LYS A C 1
ATOM 837 O O . LYS A 1 102 ? 0.976 -3.032 67.860 1.00 14.85 1180 LYS A O 1
ATOM 843 N N . LEU A 1 103 ? 0.651 -1.996 69.829 1.00 12.75 1181 LEU A N 1
ATOM 844 C CA . LEU A 1 103 ? 0.155 -0.797 69.166 1.00 12.39 1181 LEU A CA 1
ATOM 845 C C . LEU A 1 103 ? 1.236 -0.164 68.305 1.00 12.96 1181 LEU A C 1
ATOM 846 O O . LEU A 1 103 ? 0.949 0.348 67.222 1.00 13.49 1181 LEU A O 1
ATOM 851 N N . ALA A 1 104 ? 2.487 -0.181 68.774 1.00 12.49 1182 ALA A N 1
ATOM 852 C CA . ALA A 1 104 ? 3.560 0.429 67.997 1.00 13.84 1182 ALA A CA 1
ATOM 853 C C . ALA A 1 104 ? 3.792 -0.328 66.697 1.00 14.37 1182 ALA A C 1
ATOM 854 O O . ALA A 1 104 ? 4.057 0.281 65.657 1.00 14.82 1182 ALA A O 1
ATOM 856 N N . GLU A 1 105 ? 3.686 -1.656 66.738 1.00 15.45 1183 GLU A N 1
ATOM 857 C CA . GLU A 1 105 ? 3.817 -2.451 65.522 1.00 17.67 1183 GLU A CA 1
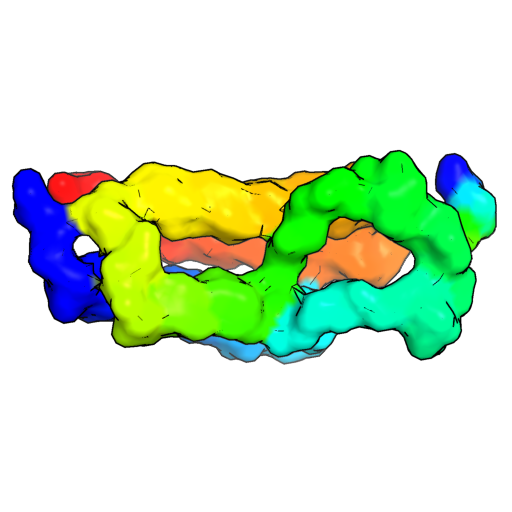ATOM 858 C C . GLU A 1 105 ? 2.702 -2.125 64.533 1.00 17.35 1183 GLU A C 1
ATOM 859 O O . GLU A 1 105 ? 2.955 -1.941 63.334 1.00 17.67 1183 GLU A O 1
ATOM 865 N N . VAL A 1 106 ? 1.461 -2.046 65.020 1.00 16.41 1184 VAL A N 1
ATOM 866 C CA . VAL A 1 106 ? 0.338 -1.652 64.170 1.00 16.73 1184 VAL A CA 1
ATOM 867 C C . VAL A 1 106 ? 0.570 -0.260 63.591 1.00 16.86 1184 VAL A C 1
ATOM 868 O O . VAL A 1 106 ? 0.377 -0.026 62.392 1.00 17.25 1184 VAL A O 1
ATOM 872 N N . PHE A 1 107 ? 0.999 0.684 64.435 1.00 15.36 1185 PHE A N 1
ATOM 873 C CA . PHE A 1 107 ? 1.191 2.050 63.958 1.00 15.41 1185 PHE A CA 1
ATOM 874 C C . PHE A 1 107 ? 2.254 2.120 62.870 1.00 16.74 1185 PHE A C 1
ATOM 875 O O . PHE A 1 107 ? 2.066 2.800 61.855 1.00 17.81 1185 PHE A O 1
ATOM 883 N N . GLU A 1 108 ? 3.385 1.436 63.068 1.00 18.01 1186 GLU A N 1
ATOM 884 C CA . GLU A 1 108 ? 4.455 1.482 62.075 1.00 22.13 1186 GLU A CA 1
ATOM 885 C C . GLU A 1 108 ? 3.966 1.002 60.715 1.00 23.69 1186 GLU A C 1
ATOM 886 O O . GLU A 1 108 ? 4.280 1.608 59.681 1.00 24.60 1186 GLU A O 1
ATOM 892 N N . GLN A 1 109 ? 3.185 -0.081 60.698 1.00 24.46 1187 GLN A N 1
ATOM 893 C CA . GLN A 1 109 ? 2.660 -0.608 59.442 1.00 26.40 1187 GLN A CA 1
ATOM 894 C C . GLN A 1 109 ? 1.670 0.350 58.791 1.00 24.80 1187 GLN A C 1
ATOM 895 O O . GLN A 1 109 ? 1.592 0.415 57.560 1.00 25.95 1187 GLN A O 1
ATOM 901 N N . GLU A 1 110 ? 0.904 1.091 59.590 1.00 22.85 1188 GLU A N 1
ATOM 902 C CA . GLU A 1 110 ? -0.078 2.013 59.030 1.00 23.17 1188 GLU A CA 1
ATOM 903 C C . GLU A 1 110 ? 0.562 3.322 58.587 1.00 21.07 1188 GLU A C 1
ATOM 904 O O . GLU A 1 110 ? 0.206 3.867 57.534 1.00 22.15 1188 GLU A O 1
ATOM 910 N N . ILE A 1 111 ? 1.501 3.845 59.376 1.00 20.61 1189 ILE A N 1
ATOM 911 C CA . ILE A 1 111 ? 1.999 5.193 59.136 1.00 20.12 1189 ILE A CA 1
ATOM 912 C C . ILE A 1 111 ? 2.983 5.227 57.977 1.00 20.95 1189 ILE A C 1
ATOM 913 O O . ILE A 1 111 ? 3.062 6.229 57.259 1.00 20.32 1189 ILE A O 1
ATOM 918 N N . ASP A 1 112 ? 3.733 4.147 57.767 1.00 22.99 1190 ASP A N 1
ATOM 919 C CA . ASP A 1 112 ? 4.769 4.162 56.737 1.00 26.23 1190 ASP A CA 1
ATOM 920 C C . ASP A 1 112 ? 4.215 4.400 55.337 1.00 26.29 1190 ASP A C 1
ATOM 921 O O . ASP A 1 112 ? 4.717 5.305 54.648 1.00 26.52 1190 ASP A O 1
ATOM 926 N N . PRO A 1 113 ? 3.202 3.669 54.856 1.00 26.02 1191 PRO A N 1
ATOM 927 C CA . PRO A 1 113 ? 2.651 3.990 53.527 1.00 27.04 1191 PRO A CA 1
ATOM 928 C C . PRO A 1 113 ? 2.020 5.368 53.444 1.00 27.14 1191 PRO A C 1
ATOM 929 O O . PRO A 1 113 ? 2.100 6.011 52.389 1.00 28.02 1191 PRO A O 1
ATOM 933 N N . VAL A 1 114 ? 1.390 5.838 54.525 1.00 25.18 1192 VAL A N 1
ATOM 934 C CA . VAL A 1 114 ? 0.786 7.169 54.521 1.00 24.63 1192 VAL A CA 1
ATOM 935 C C . VAL A 1 114 ? 1.854 8.238 54.327 1.00 25.36 1192 VAL A C 1
ATOM 936 O O . VAL A 1 114 ? 1.709 9.144 53.496 1.00 26.68 1192 VAL A O 1
ATOM 940 N N . MET A 1 115 ? 2.956 8.134 55.074 1.00 25.38 1193 MET A N 1
ATOM 941 C CA . MET A 1 115 ? 4.008 9.139 54.978 1.00 28.08 1193 MET A CA 1
ATOM 942 C C . MET A 1 115 ? 4.709 9.107 53.625 1.00 31.77 1193 MET A C 1
ATOM 943 O O . MET A 1 115 ? 5.190 10.146 53.162 1.00 32.48 1193 MET A O 1
ATOM 948 N N . GLN A 1 116 ? 4.776 7.940 52.976 1.00 34.57 1194 GLN A N 1
ATOM 949 C CA . GLN A 1 116 ? 5.331 7.884 51.626 1.00 38.15 1194 GLN A CA 1
ATOM 950 C C . GLN A 1 116 ? 4.468 8.655 50.638 1.00 40.92 1194 GLN A C 1
ATOM 951 O O . GLN A 1 116 ? 4.984 9.199 49.653 1.00 41.40 1194 GLN A O 1
ATOM 957 N N . SER A 1 117 ? 3.158 8.705 50.872 1.00 43.10 1195 SER A N 1
ATOM 958 C CA . SER A 1 117 ? 2.245 9.385 49.963 1.00 45.25 1195 SER A CA 1
ATOM 959 C C . SER A 1 117 ? 2.141 10.879 50.233 1.00 46.25 1195 SER A C 1
ATOM 960 O O . SER A 1 117 ? 1.523 11.593 49.437 1.00 46.89 1195 SER A O 1
ATOM 963 N N . LEU A 1 118 ? 2.719 11.365 51.325 1.00 46.70 1196 LEU A N 1
ATOM 964 C CA . LEU A 1 118 ? 2.660 12.781 51.660 1.00 47.45 1196 LEU A CA 1
ATOM 965 C C . LEU A 1 118 ? 3.966 13.477 51.289 1.00 49.36 1196 LEU A C 1
ATOM 966 O O . LEU A 1 118 ? 4.089 14.696 51.421 1.00 50.64 1196 LEU A O 1
ATOM 971 N N . ARG B 2 9 ? 11.542 1.369 89.361 1.00 34.12 87 ARG B N 1
ATOM 972 C CA . ARG B 2 9 ? 10.084 1.255 89.367 1.00 36.18 87 ARG B CA 1
ATOM 973 C C . ARG B 2 9 ? 9.575 0.463 90.568 1.00 37.88 87 ARG B C 1
ATOM 974 O O . ARG B 2 9 ? 9.957 -0.688 90.773 1.00 39.83 87 ARG B O 1
ATOM 982 N N . ARG B 2 10 ? 8.710 1.094 91.359 1.00 37.34 88 ARG B N 1
ATOM 983 C CA . ARG B 2 10 ? 8.061 0.437 92.486 1.00 37.65 88 ARG B CA 1
ATOM 984 C C . ARG B 2 10 ? 6.697 -0.118 92.107 1.00 33.09 88 ARG B C 1
ATOM 985 O O . ARG B 2 10 ? 6.339 -1.231 92.517 1.00 31.29 88 ARG B O 1
ATOM 993 N N . TYR B 2 11 ? 5.930 0.643 91.329 1.00 30.60 89 TYR B N 1
ATOM 994 C CA . TYR B 2 11 ? 4.503 0.415 91.157 1.00 28.32 89 TYR B CA 1
ATOM 995 C C . TYR B 2 11 ? 4.190 -0.128 89.772 1.00 27.43 89 TYR B C 1
ATOM 996 O O . TYR B 2 11 ? 4.824 0.258 88.784 1.00 30.18 89 TYR B O 1
ATOM 1005 N N . GLN B 2 12 ? 3.207 -1.025 89.722 1.00 26.70 90 GLN B N 1
ATOM 1006 C CA . GLN B 2 12 ? 2.608 -1.523 88.490 1.00 25.54 90 GLN B CA 1
ATOM 1007 C C . GLN B 2 12 ? 1.195 -0.958 88.450 1.00 20.19 90 GLN B C 1
ATOM 1008 O O . GLN B 2 12 ? 0.563 -0.795 89.498 1.00 21.20 90 GLN B O 1
ATOM 1026 N N . SER B 2 14 ? -2.610 -0.903 88.409 1.00 22.13 92 SER B N 1
ATOM 1027 C CA . SER B 2 14 ? -3.624 -1.821 88.924 1.00 27.32 92 SER B CA 1
ATOM 1028 C C . SER B 2 14 ? -5.026 -1.268 88.703 1.00 29.90 92 SER B C 1
ATOM 1029 O O . SER B 2 14 ? -5.222 -0.055 88.650 1.00 30.98 92 SER B O 1
#

Sequence (118 aa):
IFKPEELRQALMPTLEALYRQDPESLPFRQPVDPQLLGIPDYFDIVKNPMDLSTIKRRKLDTGQYQEEPWQYVDDVWLMFNNAWLYNRKTSRVYKFCSKLAEVFEQEIDPVMQSLRRYQS

Organism: Homo sapiens (NCBI:txid9606)

Nearest PDB structures (foldseek):
  5ktw-assembly1_A  TM=1.002E+00  e=4.472E-18  Homo sapiens
  6fqo-assembly2_B  TM=1.003E+00  e=5.633E-18  Homo sapiens
  5w0l-assembly1_A  TM=1.000E+00  e=6.698E-18  Homo sapiens
  5mpk-assembly1_A  TM=1.004E+00  e=6.323E-18  Homo sapiens
  7ugi-assembly2_B  TM=9.862E-01  e=7.965E-18  Homo sapiens

GO terms:
  GO:0061733 protein-lysine-acetyltransferase activity (F, IDA)
  GO:0005737 cytoplasm (C, IDA)
  GO:0141156 cAMP/PKA signal transduction (P, IDA)
  GO:1900182 positive regulation of protein localization to nucleus (P, IDA)
  GO:0031669 cellular response to nutrient levels (P, IDA)
  GO:0007249 canonical NF-kappaB signal transduction (P, IDA)
  GO:0061733 protein-lysine-acetyltransferase activity (F, TAS)
  GO:0003713 transcription coactivator activity (F, TAS)
  GO:0004402 histone acetyltransferase activity (F, TAS)
  GO:0048156 tau protein binding (F, TAS)
  GO:0003713 transcription coactivator activity (F, IDA)
  GO:0045944 positive regulation of transcription by RNA polymerase II (P, IDA)
  GO:0005634 nucleus (C, IC)
  GO:0005634 nucleus (C, IDA)
  GO:0016604 nuclear body (C, IDA)
  GO:0003682 chromatin binding (F, IDA)
  GO:0003684 damaged DNA binding (F, IDA)
  GO:0043993 histone H3K18 acetyltransferase activity (F, IDA)
  GO:0044017 histone H3K27 acetyltransferase activity (F, IDA)
  GO:1905168 positive regulation of double-strand break repair via homologous recombination (P, IDA)

CATH classification: 1.20.920.10

InterPro domains:
  IPR000197 Zinc finger, TAZ-type [PF02135] (354-430)
  IPR000197 Zinc finger, TAZ-type [PF02135] (1772-1843)
  IPR000197 Zinc finger, TAZ-type [PS50134] (347-433)
  IPR000197 Zinc finger, TAZ-type [PS50134] (1765-1846)
  IPR000197 Zinc finger, TAZ-type [SM00551] (348-433)
  IPR000197 Zinc finger, TAZ-type [SM00551] (1766-1844)
  IPR000433 Zinc finger, ZZ-type [PF00569] (1702-1742)
  IPR000433 Zinc finger, ZZ-type [PS01357] (1707-1732)
  IPR000433 Zinc finger, ZZ-type [PS50135] (1702-1750)
  IPR000433 Zinc finger, ZZ-type [SM00291] (1701-1742)
  IPR001487 Bromodomain [PF00439] (1104-1178)
  IPR001487 Bromodomain [PR00503] (1106-1119)
  IPR001487 Bromodomain [PR00503] (1122-1138)
  IPR001487 Bromodomain [PR00503] (1138-1156)
  IPR001487 Bromodomain [PR00503] (1156-1175)
  IPR001487 Bromodomain [PS50014] (1103-1175)
  IPR001487 Bromodomain [SM00297] (1084-1194)
  IP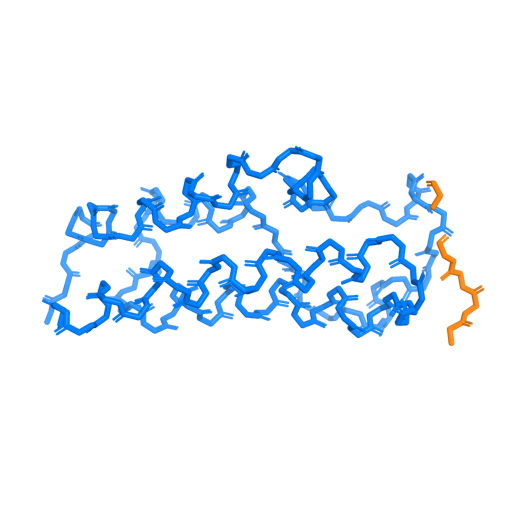R003101 Coactivator CBP, KIX domain [PF02172] (588-667)
  IPR003101 Coactivator CBP, KIX domain [PS50952] (587-666)
  IPR009110 Nuclear receptor coactivator, interlocking [SSF69125] (2059-2115)

Radius of gyration: 14.59 Å; Cα contacts (8 Å, |Δi|>4): 135; chains: 2; bounding box: 20×31×43 Å